Protein AF-A0A2S8UGL3-F1 (afdb_monomer)

Solvent-accessible surface area (backbone atoms only — not comparable to full-atom values): 5051 Å² total; per-residue (Å²): 142,87,78,76,74,71,68,56,57,49,55,48,53,25,50,51,27,47,54,48,17,57,47,18,43,53,47,14,52,52,28,45,76,68,71,34,54,68,60,13,53,53,26,43,52,51,18,49,55,28,44,54,46,21,52,50,26,70,78,38,82,76,50,72,67,52,55,55,46,49,58,54,47,51,53,50,45,52,52,48,46,57,52,48,58,49,50,55,52,55,55,60,77,75,109

Mean predicted aligned error: 5.89 Å

Radius of gyration: 16.23 Å; Cα contacts (8 Å, |Δi|>4): 81; chains: 1; bounding box: 36×16×57 Å

Nearest PDB structures (foldseek):
  6ei6-assembly2_B  TM=9.147E-01  e=3.993E+00  Drosophila melanogaster
  2hr5-assembly1_A  TM=5.777E-01  e=6.665E+00  Pyrococcus furiosus
  7tcd-assembly1_A  TM=3.861E-01  e=7.905E+00  synthetic construct

Structure (mmCIF, N/CA/C/O backbone):
data_AF-A0A2S8UGL3-F1
#
_entry.id   AF-A0A2S8UGL3-F1
#
loop_
_atom_site.group_PDB
_atom_site.id
_atom_site.type_symbol
_atom_site.label_atom_id
_atom_site.label_alt_id
_atom_site.label_comp_id
_atom_site.label_asym_id
_atom_site.label_entity_id
_atom_site.label_seq_id
_atom_site.pdbx_PDB_ins_code
_atom_site.Cartn_x
_atom_site.Cartn_y
_atom_site.Cartn_z
_atom_site.occupancy
_atom_site.B_iso_or_equiv
_atom_site.auth_seq_id
_atom_site.auth_comp_id
_atom_site.auth_asym_id
_atom_site.auth_atom_id
_atom_site.pdbx_PDB_model_num
ATOM 1 N N . MET A 1 1 ? -7.242 6.421 38.331 1.00 44.19 1 MET A N 1
ATOM 2 C CA . MET A 1 1 ? -6.132 6.666 37.386 1.00 44.19 1 MET A CA 1
ATOM 3 C C . MET A 1 1 ? -6.020 5.461 36.468 1.00 44.19 1 MET A C 1
ATOM 5 O O . MET A 1 1 ? -5.361 4.497 36.822 1.00 44.19 1 MET A O 1
ATOM 9 N N . THR A 1 2 ? -6.706 5.494 35.330 1.00 46.78 2 THR A N 1
ATOM 10 C CA . THR A 1 2 ? -6.677 4.430 34.313 1.00 46.78 2 THR A CA 1
ATOM 11 C C . THR A 1 2 ? -7.009 5.093 32.980 1.00 46.78 2 THR A C 1
ATOM 13 O O . THR A 1 2 ? -8.148 5.068 32.541 1.00 46.78 2 THR A O 1
ATOM 16 N N . SER A 1 3 ? -6.046 5.813 32.400 1.00 48.25 3 SER A N 1
ATOM 17 C CA . SER A 1 3 ? -6.267 6.522 31.126 1.00 48.25 3 SER A CA 1
ATOM 18 C C . SER A 1 3 ? -5.019 6.639 30.245 1.00 48.25 3 SER A C 1
ATOM 20 O O . SER A 1 3 ? -5.025 7.427 29.316 1.00 48.25 3 SER A O 1
ATOM 22 N N . ILE A 1 4 ? -3.949 5.880 30.517 1.00 51.47 4 ILE A N 1
ATOM 23 C CA . ILE A 1 4 ? -2.695 5.961 29.734 1.00 51.47 4 ILE A CA 1
ATOM 24 C C . ILE A 1 4 ? -2.547 4.767 28.768 1.00 51.47 4 ILE A C 1
ATOM 26 O O . ILE A 1 4 ? -1.837 4.850 27.777 1.00 51.47 4 ILE A O 1
ATOM 30 N N . ALA A 1 5 ? -3.248 3.651 28.999 1.00 48.62 5 ALA A N 1
ATOM 31 C CA . ALA A 1 5 ? -3.075 2.441 28.186 1.00 48.62 5 ALA A CA 1
ATOM 32 C C . ALA A 1 5 ? -3.965 2.374 26.927 1.00 48.62 5 ALA A C 1
ATOM 34 O O . ALA A 1 5 ? -3.674 1.585 26.037 1.00 48.62 5 ALA A O 1
ATOM 35 N N . VAL A 1 6 ? -5.037 3.172 26.838 1.00 49.16 6 VAL A N 1
ATOM 36 C CA . VAL A 1 6 ? -6.043 3.073 25.753 1.00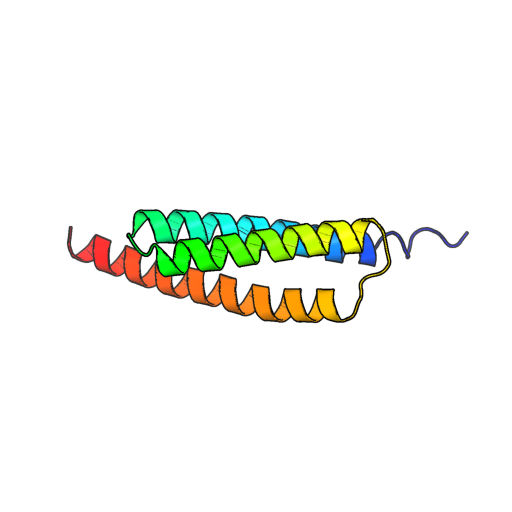 49.16 6 VAL A CA 1
ATOM 37 C C . VAL A 1 6 ? -5.817 4.105 24.636 1.00 49.16 6 VAL A C 1
ATOM 39 O O . VAL A 1 6 ? -6.217 3.862 23.505 1.00 49.16 6 VAL A O 1
ATOM 42 N N . GLU A 1 7 ? -5.041 5.169 24.882 1.00 50.38 7 GLU A N 1
ATOM 43 C CA . GLU A 1 7 ? -4.467 6.016 23.810 1.00 50.38 7 GLU A CA 1
ATOM 44 C C . GLU A 1 7 ? -3.489 5.240 22.892 1.00 50.38 7 GLU A C 1
ATOM 46 O O . GLU A 1 7 ? -3.109 5.730 21.833 1.00 50.38 7 GLU A O 1
ATOM 51 N N . SER A 1 8 ? -3.091 4.021 23.280 1.00 61.88 8 SER A N 1
ATOM 52 C CA . SER A 1 8 ? -1.924 3.290 22.763 1.00 61.88 8 SER A CA 1
ATOM 53 C C . SER A 1 8 ? -2.167 2.465 21.488 1.00 61.88 8 SER A C 1
ATOM 55 O O . SER A 1 8 ? -1.294 2.393 20.628 1.00 61.88 8 SER A O 1
ATOM 57 N N . SER A 1 9 ? -3.335 1.834 21.326 1.00 63.28 9 SER A N 1
ATOM 58 C CA . SER A 1 9 ? -3.579 0.890 20.218 1.00 63.28 9 SER A CA 1
ATOM 59 C C . SER A 1 9 ? -4.316 1.508 19.030 1.00 63.28 9 SER A C 1
ATOM 61 O O . SER A 1 9 ? -3.995 1.186 17.889 1.00 63.28 9 SER A O 1
ATOM 63 N N . LEU A 1 10 ? -5.272 2.410 19.277 1.00 68.25 10 LEU A N 1
ATOM 64 C CA . LEU A 1 10 ? -6.022 3.110 18.223 1.00 68.25 10 LEU A CA 1
ATOM 65 C C . LEU A 1 10 ? -5.104 4.001 17.393 1.00 68.25 10 LEU A C 1
ATOM 67 O O . LEU A 1 10 ? -5.077 3.910 16.167 1.00 68.25 10 LEU A O 1
ATOM 71 N N . THR A 1 11 ? -4.294 4.800 18.091 1.00 78.00 11 THR A N 1
ATOM 72 C CA . THR A 1 11 ? -3.288 5.677 17.492 1.00 78.00 11 THR A CA 1
ATOM 73 C C . THR A 1 11 ? -2.305 4.870 16.650 1.00 78.00 11 THR A C 1
ATOM 75 O O . THR A 1 11 ? -2.044 5.230 15.509 1.00 78.00 11 THR A O 1
ATOM 78 N N . PHE A 1 12 ? -1.858 3.714 17.150 1.00 87.44 12 PHE A N 1
ATOM 79 C CA . PHE A 1 12 ? -0.938 2.844 16.422 1.00 87.44 12 PHE A CA 1
ATOM 80 C C . PHE A 1 12 ? -1.540 2.276 15.128 1.00 87.44 12 PHE A C 1
ATOM 82 O O . PHE A 1 12 ? -0.880 2.284 14.090 1.00 87.44 12 PHE A O 1
ATOM 89 N N . VAL A 1 13 ? -2.784 1.784 15.155 1.00 91.44 13 VAL A N 1
ATOM 90 C CA . VAL A 1 13 ? -3.433 1.238 13.947 1.00 91.44 13 VAL A CA 1
ATOM 91 C C . VAL A 1 13 ? -3.683 2.345 12.923 1.00 91.44 13 VAL A C 1
ATOM 93 O O . VAL A 1 13 ? -3.3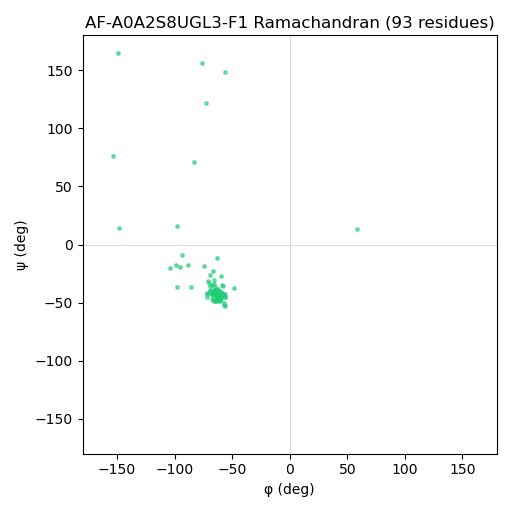93 2.153 11.743 1.00 91.44 13 VAL A O 1
ATOM 96 N N . TYR A 1 14 ? -4.154 3.513 13.369 1.00 93.81 14 TYR A N 1
ATOM 97 C CA . TY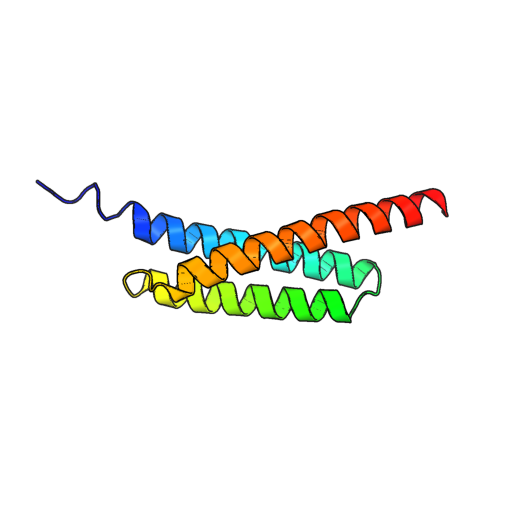R A 1 14 ? -4.305 4.697 12.522 1.00 93.81 14 TYR A CA 1
ATOM 98 C C . TYR A 1 14 ? -2.982 5.088 11.846 1.00 93.81 14 TYR A C 1
ATOM 100 O O . TYR A 1 14 ? -2.928 5.203 10.621 1.00 93.81 14 TYR A O 1
ATOM 108 N N . GLU A 1 15 ? -1.909 5.247 12.623 1.00 94.69 15 GLU A N 1
ATOM 109 C CA . GLU A 1 15 ? -0.585 5.610 12.106 1.00 94.69 15 GLU A CA 1
ATOM 110 C C . GLU A 1 15 ? -0.068 4.557 11.125 1.00 94.69 15 GLU A C 1
ATOM 112 O O . GLU A 1 15 ? 0.377 4.897 10.032 1.00 94.69 15 GLU A O 1
ATOM 117 N N . THR A 1 16 ? -0.232 3.272 11.450 1.00 95.81 16 THR A N 1
ATOM 118 C CA . THR A 1 16 ? 0.202 2.172 10.578 1.00 95.81 16 THR A CA 1
ATOM 119 C C . THR A 1 16 ? -0.530 2.190 9.233 1.00 95.81 16 THR A C 1
ATOM 121 O O . THR A 1 16 ? 0.093 1.974 8.192 1.00 95.81 16 THR A O 1
ATOM 124 N N . LEU A 1 17 ? -1.840 2.460 9.222 1.00 97.19 17 LEU A N 1
ATOM 125 C CA . LEU A 1 17 ? -2.619 2.582 7.986 1.00 97.19 17 LEU A CA 1
ATOM 126 C C . LEU A 1 17 ? -2.133 3.765 7.130 1.00 97.19 17 LEU A C 1
ATOM 128 O O . LEU A 1 17 ? -1.958 3.613 5.920 1.00 97.19 17 LEU A O 1
ATOM 132 N N . ILE A 1 18 ? -1.861 4.920 7.747 1.00 97.94 18 ILE A N 1
ATOM 133 C CA . ILE A 1 18 ? -1.357 6.118 7.054 1.00 97.94 18 ILE A CA 1
ATOM 134 C C . ILE A 1 18 ? 0.056 5.911 6.498 1.00 97.94 18 ILE A C 1
ATOM 136 O O . ILE A 1 18 ? 0.341 6.294 5.356 1.00 97.94 18 ILE A O 1
ATOM 140 N N . ASP A 1 19 ? 0.937 5.278 7.266 1.00 98.12 19 ASP A N 1
ATOM 141 C CA . ASP A 1 19 ? 2.298 4.964 6.836 1.00 98.12 19 ASP A CA 1
ATOM 142 C C . ASP A 1 19 ? 2.293 3.986 5.662 1.00 98.12 19 ASP A C 1
ATOM 144 O O . ASP A 1 19 ? 3.027 4.160 4.681 1.00 98.12 19 ASP A O 1
ATOM 148 N N . LEU A 1 20 ? 1.425 2.975 5.726 1.00 98.31 20 LEU A N 1
ATOM 149 C CA . LEU A 1 20 ? 1.264 2.010 4.651 1.00 98.31 20 LEU A CA 1
ATOM 150 C C . LEU A 1 20 ? 0.678 2.660 3.393 1.00 98.31 20 LEU A C 1
ATOM 152 O O . LEU A 1 20 ? 1.185 2.395 2.303 1.00 98.31 20 LEU A O 1
ATOM 156 N N . ALA A 1 21 ? -0.302 3.559 3.530 1.00 98.62 21 ALA A N 1
ATOM 157 C CA . ALA A 1 21 ? -0.843 4.335 2.412 1.00 98.62 21 ALA A CA 1
ATOM 158 C C . ALA A 1 21 ? 0.242 5.194 1.747 1.00 98.62 21 ALA A C 1
ATOM 160 O O . ALA A 1 21 ? 0.389 5.206 0.528 1.00 98.62 21 ALA A O 1
ATOM 161 N N . SER A 1 22 ? 1.070 5.856 2.555 1.00 98.56 22 SER A N 1
ATOM 162 C CA . SER A 1 22 ? 2.190 6.669 2.070 1.00 98.56 22 SER A CA 1
ATOM 163 C C . SER A 1 22 ? 3.273 5.825 1.388 1.00 98.56 22 SER A C 1
ATOM 165 O O . SER A 1 22 ? 3.970 6.287 0.484 1.00 98.56 22 SER A O 1
ATOM 167 N N . ASN A 1 23 ? 3.458 4.571 1.807 1.00 98.31 23 ASN A N 1
ATOM 168 C CA . ASN A 1 23 ? 4.322 3.630 1.099 1.00 98.31 23 ASN A CA 1
ATOM 169 C C . ASN A 1 23 ? 3.694 3.183 -0.230 1.00 98.31 23 ASN A C 1
ATOM 171 O O . ASN A 1 23 ? 4.373 3.220 -1.253 1.00 98.31 23 ASN A O 1
ATOM 175 N N . ALA A 1 24 ? 2.404 2.845 -0.237 1.00 98.62 24 ALA A N 1
ATOM 176 C CA . ALA A 1 24 ? 1.675 2.483 -1.449 1.00 98.62 24 ALA A CA 1
ATOM 177 C C . ALA A 1 24 ? 1.747 3.593 -2.514 1.00 98.62 24 ALA A C 1
ATOM 179 O O . ALA A 1 24 ? 2.121 3.300 -3.645 1.00 98.62 24 ALA A O 1
ATOM 180 N N . ASP A 1 25 ? 1.541 4.862 -2.144 1.00 98.62 25 ASP A N 1
ATOM 181 C CA . ASP A 1 25 ? 1.726 6.017 -3.038 1.00 98.62 25 ASP A CA 1
ATOM 182 C C . ASP A 1 25 ? 3.138 6.089 -3.635 1.00 98.62 25 ASP A C 1
ATOM 184 O O . ASP A 1 25 ? 3.311 6.316 -4.833 1.00 98.62 25 ASP A O 1
ATOM 188 N N . ARG A 1 26 ? 4.174 5.884 -2.809 1.00 98.31 26 ARG A N 1
ATOM 189 C CA . ARG A 1 26 ? 5.564 5.885 -3.288 1.00 98.31 26 ARG A CA 1
ATOM 190 C C . ARG A 1 26 ? 5.793 4.778 -4.309 1.00 98.31 26 ARG A C 1
ATOM 192 O O . ARG A 1 26 ? 6.403 5.030 -5.345 1.00 98.31 26 ARG A O 1
ATOM 199 N N . GLN A 1 27 ? 5.285 3.574 -4.049 1.00 98.31 27 GLN A N 1
ATOM 200 C CA . GLN A 1 27 ? 5.378 2.478 -5.013 1.00 98.31 27 GLN A CA 1
ATOM 201 C C . GLN A 1 27 ? 4.533 2.750 -6.266 1.00 98.31 27 GLN A C 1
ATOM 203 O O . GLN A 1 27 ? 4.953 2.399 -7.365 1.00 98.31 27 GLN A O 1
ATOM 208 N N . ALA A 1 28 ? 3.382 3.415 -6.137 1.00 98.38 28 ALA A N 1
ATOM 209 C CA . ALA A 1 28 ? 2.548 3.802 -7.269 1.00 98.38 28 ALA A CA 1
ATOM 210 C C . ALA A 1 28 ? 3.267 4.800 -8.188 1.00 98.38 28 ALA A C 1
ATOM 212 O O . ALA A 1 28 ? 3.237 4.652 -9.411 1.00 98.38 28 ALA A O 1
ATOM 213 N N . ALA A 1 29 ? 3.956 5.783 -7.603 1.00 97.88 29 ALA A N 1
ATOM 214 C CA . ALA A 1 29 ? 4.775 6.742 -8.334 1.00 97.88 29 ALA A CA 1
ATOM 215 C C . ALA A 1 29 ? 5.961 6.061 -9.035 1.00 97.88 29 ALA A C 1
ATOM 217 O O . ALA A 1 29 ? 6.206 6.328 -10.209 1.00 97.88 29 ALA A O 1
ATOM 218 N N . ARG A 1 30 ? 6.655 5.137 -8.355 1.00 97.44 30 ARG A N 1
ATOM 219 C CA . ARG A 1 30 ? 7.726 4.325 -8.962 1.00 97.44 30 ARG A CA 1
ATOM 220 C C . ARG A 1 30 ? 7.214 3.476 -10.123 1.00 97.44 30 ARG A C 1
ATOM 222 O O . ARG A 1 30 ? 7.817 3.467 -11.187 1.00 97.44 30 ARG A O 1
ATOM 229 N N . ALA A 1 31 ? 6.070 2.815 -9.958 1.00 97.69 31 ALA A N 1
ATOM 230 C CA . ALA A 1 31 ? 5.447 2.038 -11.027 1.00 97.69 31 ALA A CA 1
ATOM 231 C C . ALA A 1 31 ? 5.116 2.904 -12.252 1.00 97.69 31 ALA A C 1
ATOM 233 O O . ALA A 1 31 ? 5.364 2.479 -13.375 1.00 97.69 31 ALA A O 1
ATOM 234 N N . ALA A 1 32 ? 4.624 4.130 -12.044 1.00 96.81 32 ALA A N 1
ATOM 235 C CA . ALA A 1 32 ? 4.374 5.071 -13.134 1.00 96.81 32 ALA A CA 1
ATOM 236 C C . ALA A 1 32 ? 5.662 5.500 -13.857 1.00 96.81 32 ALA A C 1
ATOM 238 O O . ALA A 1 32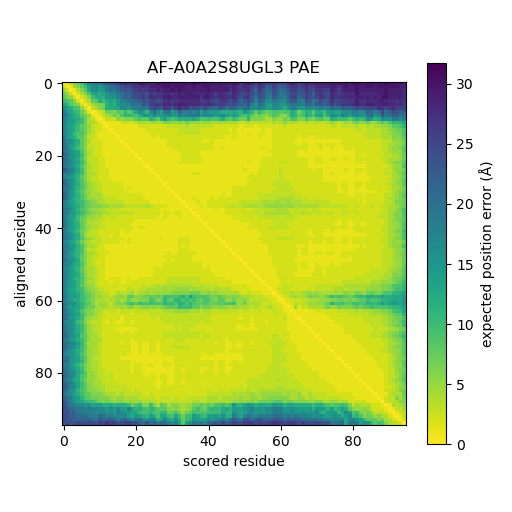 ? 5.644 5.648 -15.072 1.00 96.81 32 ALA A O 1
ATOM 239 N N . GLN A 1 33 ? 6.779 5.666 -13.138 1.00 96.06 33 GLN A N 1
ATOM 240 C CA . GLN A 1 33 ? 8.084 5.982 -13.742 1.00 96.06 33 GLN A CA 1
ATOM 241 C C . GLN A 1 33 ? 8.637 4.843 -14.609 1.00 96.06 33 GLN A C 1
ATOM 243 O O . GLN A 1 33 ? 9.447 5.096 -15.493 1.00 96.06 33 GLN A O 1
ATOM 248 N N . LEU A 1 34 ? 8.191 3.610 -14.364 1.00 95.12 34 LEU A N 1
ATOM 249 C CA . LEU A 1 34 ? 8.523 2.420 -15.153 1.00 95.12 34 LEU A CA 1
ATOM 250 C C . LEU A 1 34 ? 7.435 2.071 -16.184 1.00 95.12 34 LEU A C 1
ATOM 252 O O . LEU A 1 34 ? 7.372 0.931 -16.642 1.00 95.12 34 LEU A O 1
ATOM 256 N N . ASP A 1 35 ? 6.530 3.007 -16.485 1.00 95.81 35 ASP A N 1
ATOM 257 C CA . ASP A 1 35 ? 5.389 2.838 -17.395 1.00 95.81 35 ASP A CA 1
ATOM 258 C C . ASP A 1 35 ? 4.404 1.705 -17.020 1.00 95.81 35 ASP A C 1
ATOM 260 O O . ASP A 1 35 ? 3.491 1.362 -17.779 1.00 95.81 35 ASP A O 1
ATOM 264 N N . ASP A 1 36 ? 4.488 1.160 -15.802 1.00 96.06 36 ASP A N 1
ATOM 265 C CA . ASP A 1 36 ? 3.549 0.167 -15.280 1.00 96.06 36 ASP A CA 1
ATOM 266 C C . ASP A 1 36 ? 2.301 0.847 -14.700 1.00 96.06 36 ASP A C 1
ATOM 268 O O . ASP A 1 36 ? 2.049 0.896 -13.489 1.00 96.06 36 ASP A O 1
ATOM 272 N N . THR A 1 37 ? 1.491 1.384 -15.612 1.00 95.62 37 THR A N 1
ATOM 273 C CA . THR A 1 37 ? 0.260 2.120 -15.286 1.00 95.62 37 THR A CA 1
ATOM 274 C C . THR A 1 37 ? -0.720 1.262 -14.482 1.00 95.62 37 THR A C 1
ATOM 276 O O . THR A 1 37 ? -1.387 1.758 -13.574 1.00 95.62 37 THR A O 1
ATOM 279 N N . ARG A 1 38 ? -0.793 -0.045 -14.771 1.00 96.94 38 ARG A N 1
ATOM 280 C CA . ARG A 1 38 ? -1.707 -0.959 -14.076 1.00 96.94 38 ARG A CA 1
ATOM 281 C C . ARG A 1 38 ? -1.314 -1.121 -12.611 1.00 96.94 38 ARG A C 1
ATOM 283 O O . ARG A 1 38 ? -2.184 -1.019 -11.747 1.00 96.94 38 ARG A O 1
ATOM 290 N N . ALA A 1 39 ? -0.036 -1.369 -12.329 1.00 96.56 39 ALA A N 1
ATOM 291 C CA . ALA A 1 39 ? 0.434 -1.462 -10.953 1.00 96.56 39 ALA A CA 1
ATOM 292 C C . ALA A 1 39 ? 0.318 -0.118 -10.229 1.00 96.56 39 ALA A C 1
ATOM 294 O O . ALA A 1 39 ? -0.100 -0.094 -9.074 1.00 96.56 39 ALA A O 1
ATOM 295 N N . SER A 1 40 ? 0.611 0.991 -10.916 1.00 98.12 40 SER A N 1
ATOM 296 C CA . SER A 1 40 ? 0.453 2.336 -10.361 1.00 98.12 40 SER A CA 1
ATOM 297 C C . SER A 1 40 ? -0.984 2.599 -9.900 1.00 98.12 40 SER A C 1
ATOM 299 O O . SER A 1 40 ? -1.207 2.923 -8.736 1.00 98.12 40 SER A O 1
ATOM 301 N N . SER A 1 41 ? -1.978 2.368 -10.766 1.00 98.12 41 SER A N 1
ATOM 302 C CA . SER A 1 41 ? -3.389 2.559 -10.406 1.00 98.12 41 SER A CA 1
ATOM 303 C C . SER A 1 41 ? -3.838 1.640 -9.268 1.00 98.12 41 SER A C 1
ATOM 305 O O . SER A 1 41 ? -4.538 2.093 -8.369 1.00 98.12 41 SER A O 1
ATOM 307 N N . ALA A 1 42 ? -3.422 0.369 -9.267 1.00 98.06 42 ALA A N 1
ATOM 308 C CA . ALA A 1 42 ? -3.777 -0.565 -8.197 1.00 98.06 42 ALA A CA 1
ATOM 309 C C . ALA A 1 42 ? -3.221 -0.125 -6.830 1.00 98.06 42 ALA A C 1
ATOM 311 O O . ALA A 1 42 ? -3.928 -0.179 -5.828 1.00 98.06 42 ALA A O 1
ATOM 312 N N . LEU A 1 43 ? -1.974 0.354 -6.793 1.00 98.50 43 LEU A N 1
ATOM 313 C CA . LEU A 1 43 ? -1.341 0.850 -5.569 1.00 98.50 43 LEU A CA 1
ATOM 314 C C . LEU A 1 43 ? -1.963 2.165 -5.085 1.00 98.50 43 LEU A C 1
ATOM 316 O O . LEU A 1 43 ? -2.110 2.345 -3.880 1.00 98.50 43 LEU A O 1
ATOM 320 N N . PHE A 1 44 ? -2.379 3.047 -5.998 1.00 97.94 44 PHE A N 1
ATOM 321 C CA . PHE A 1 44 ? -3.134 4.252 -5.642 1.00 97.94 44 PHE A CA 1
ATOM 322 C C . PHE A 1 44 ? -4.487 3.924 -5.005 1.00 97.94 44 PHE A C 1
ATOM 324 O O . PHE A 1 44 ? -4.840 4.524 -3.994 1.00 97.94 44 PHE A O 1
ATOM 331 N N . VAL A 1 45 ? -5.225 2.958 -5.563 1.00 98.38 45 VAL A N 1
ATOM 332 C CA . VAL A 1 45 ? -6.500 2.503 -4.983 1.00 98.38 45 VAL A CA 1
ATOM 333 C C . VAL A 1 45 ? -6.276 1.928 -3.586 1.00 98.38 45 VAL A C 1
ATOM 335 O O . VAL A 1 45 ? -6.960 2.329 -2.651 1.00 98.38 45 VAL A O 1
ATOM 338 N N . LEU A 1 46 ? -5.263 1.073 -3.411 1.00 98.50 46 LEU A N 1
ATOM 339 C CA . LEU A 1 46 ? -4.904 0.545 -2.094 1.00 98.50 46 LEU A CA 1
ATOM 340 C C . LEU A 1 46 ? -4.564 1.667 -1.099 1.00 98.50 46 LEU A C 1
ATOM 342 O O . LEU A 1 46 ? -4.980 1.621 0.057 1.00 98.50 46 LEU A O 1
ATOM 346 N N . ALA A 1 47 ? -3.812 2.682 -1.528 1.00 98.50 47 ALA A N 1
ATOM 347 C CA . ALA A 1 47 ? -3.469 3.816 -0.678 1.00 98.50 47 ALA A CA 1
ATOM 348 C C . ALA A 1 47 ? -4.710 4.610 -0.237 1.00 98.50 47 ALA A C 1
ATOM 350 O O . ALA A 1 47 ? -4.774 5.065 0.906 1.00 98.50 47 ALA A O 1
ATOM 351 N N . ASP A 1 48 ? -5.696 4.772 -1.120 1.00 98.44 48 ASP A N 1
ATOM 352 C CA . ASP A 1 48 ? -6.970 5.415 -0.794 1.00 98.44 48 ASP A CA 1
ATOM 353 C C . ASP A 1 48 ? -7.793 4.578 0.198 1.00 98.44 48 ASP A C 1
ATOM 355 O O . ASP A 1 48 ? -8.207 5.088 1.239 1.00 98.44 48 ASP A O 1
ATOM 359 N N . GLU A 1 49 ? -7.924 3.268 -0.038 1.00 98.25 49 GLU A N 1
ATOM 360 C CA . GLU A 1 49 ? -8.604 2.341 0.879 1.00 98.25 49 GLU A CA 1
ATOM 361 C C . GLU A 1 49 ? -7.996 2.381 2.291 1.00 98.25 49 GLU A C 1
ATOM 363 O O . GLU A 1 49 ? -8.718 2.439 3.292 1.00 98.25 49 GLU A O 1
ATOM 368 N N . LEU A 1 50 ? -6.664 2.428 2.385 1.00 98.44 50 LEU A N 1
ATOM 369 C CA . LEU A 1 50 ? -5.938 2.548 3.650 1.00 98.44 50 LEU A CA 1
ATOM 370 C C . LEU A 1 50 ? -6.229 3.873 4.370 1.00 98.44 50 LEU A C 1
ATOM 372 O O . LEU A 1 50 ? -6.410 3.874 5.587 1.00 98.44 50 LEU A O 1
ATOM 376 N N . ARG A 1 51 ? -6.325 4.998 3.649 1.00 98.06 51 ARG A N 1
ATOM 377 C CA . ARG A 1 51 ? -6.674 6.313 4.227 1.00 98.06 51 ARG A CA 1
ATOM 378 C C . ARG A 1 51 ? -8.119 6.381 4.695 1.00 98.06 51 ARG A C 1
ATOM 380 O O . ARG A 1 51 ? -8.395 6.949 5.756 1.00 98.06 51 ARG A O 1
ATOM 387 N N . VAL A 1 52 ? -9.035 5.799 3.923 1.00 97.25 52 VAL A N 1
ATOM 388 C CA . VAL A 1 52 ? -10.444 5.684 4.305 1.00 97.25 52 VAL A CA 1
ATOM 389 C C . VAL A 1 52 ? -10.547 4.877 5.595 1.00 97.25 52 VAL A C 1
ATOM 391 O O . VAL A 1 52 ? -11.143 5.347 6.563 1.00 97.25 52 VAL A O 1
ATOM 394 N N . MET A 1 53 ? -9.885 3.720 5.667 1.00 96.62 53 MET A N 1
ATOM 395 C CA . MET A 1 53 ? -9.871 2.909 6.883 1.00 96.62 53 MET A CA 1
ATOM 396 C C . MET A 1 53 ? -9.185 3.620 8.057 1.00 96.62 53 MET A C 1
ATOM 398 O O . MET A 1 53 ? -9.670 3.539 9.181 1.00 96.62 53 MET A O 1
ATOM 402 N N . ALA A 1 54 ? -8.103 4.367 7.819 1.00 94.88 54 ALA A N 1
ATOM 403 C CA . ALA A 1 54 ? -7.456 5.161 8.863 1.00 94.88 54 ALA A CA 1
ATOM 404 C C . ALA A 1 54 ? -8.431 6.185 9.458 1.00 94.88 54 ALA A C 1
ATOM 4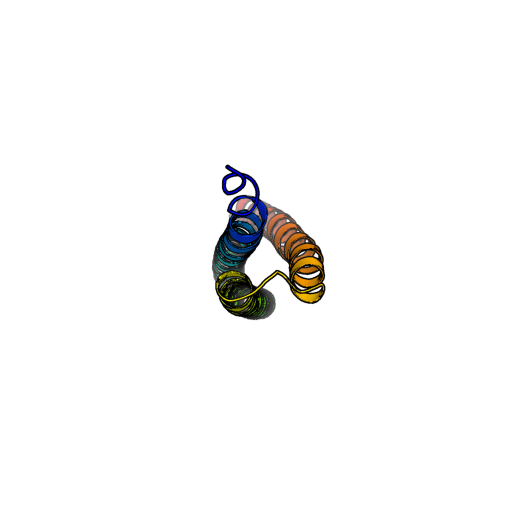06 O O . ALA A 1 54 ? -8.512 6.331 10.673 1.00 94.88 54 ALA A O 1
ATOM 407 N N . THR A 1 55 ? -9.221 6.851 8.614 1.00 93.69 55 THR A N 1
ATOM 408 C CA . THR A 1 55 ? -10.257 7.789 9.070 1.00 93.69 55 THR A CA 1
ATOM 409 C C . THR A 1 55 ? -11.297 7.085 9.939 1.00 93.69 55 THR A C 1
ATOM 411 O O . THR A 1 55 ? -11.623 7.579 11.014 1.00 93.69 55 THR A O 1
ATOM 414 N N . VAL A 1 56 ? -11.737 5.888 9.537 1.00 92.69 56 VAL A N 1
ATOM 415 C CA . VAL A 1 56 ? -12.666 5.065 10.328 1.00 92.69 56 VAL A CA 1
ATOM 416 C C . VAL A 1 56 ? -12.076 4.710 11.698 1.00 92.69 56 VAL A C 1
ATOM 418 O O . VAL A 1 56 ? -12.741 4.898 12.711 1.00 92.69 56 VAL A O 1
ATOM 421 N N . VAL A 1 57 ? -10.818 4.261 11.752 1.00 90.94 57 VAL A N 1
ATOM 422 C CA . VAL A 1 57 ? -10.123 3.891 13.004 1.00 90.94 57 VAL A CA 1
ATOM 423 C C . VAL A 1 57 ? -9.809 5.105 13.889 1.00 90.94 57 VAL A C 1
ATOM 425 O O . VAL A 1 57 ? -9.684 4.992 15.106 1.00 90.94 57 VAL A O 1
ATOM 428 N N . LYS A 1 58 ? -9.672 6.294 13.301 1.00 88.69 58 LYS A N 1
ATOM 429 C CA . LYS A 1 58 ? -9.487 7.534 14.061 1.00 88.69 58 LYS A CA 1
ATOM 430 C C . LYS A 1 58 ? -10.761 7.938 14.807 1.00 88.69 58 LYS A C 1
ATOM 432 O O . LYS A 1 58 ? -10.675 8.547 15.871 1.00 88.69 58 LYS A O 1
ATOM 437 N N . GLU A 1 59 ? -11.922 7.639 14.232 1.00 88.19 59 GLU A N 1
ATOM 438 C CA . GLU A 1 59 ? -13.233 8.023 14.765 1.00 88.19 59 GLU A CA 1
ATOM 439 C C . GLU A 1 59 ? -13.883 6.926 15.624 1.00 88.19 59 GLU A C 1
ATOM 441 O O . GLU A 1 59 ? -14.769 7.227 16.427 1.00 88.19 59 GLU A O 1
ATOM 446 N N . ALA A 1 60 ? -13.447 5.671 15.486 1.00 86.00 60 ALA A N 1
ATOM 447 C CA . ALA A 1 60 ? -14.009 4.515 16.177 1.0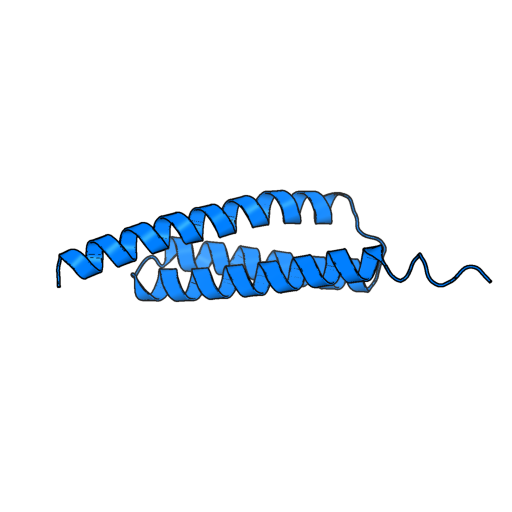0 86.00 60 ALA A CA 1
ATOM 448 C C . ALA A 1 60 ? -12.963 3.420 16.443 1.00 86.00 60 ALA A C 1
ATOM 450 O O . ALA A 1 60 ? -11.899 3.388 15.830 1.00 86.00 60 ALA A O 1
ATOM 451 N N . ASP A 1 61 ? -13.290 2.477 17.332 1.00 83.88 61 ASP A N 1
ATOM 452 C CA . ASP A 1 61 ? -12.440 1.308 17.580 1.00 83.88 61 ASP A CA 1
ATOM 453 C C . ASP A 1 61 ? -12.163 0.515 16.284 1.00 83.88 61 ASP A C 1
ATOM 455 O O . ASP A 1 61 ? -13.022 0.450 15.395 1.00 83.88 61 ASP A O 1
ATOM 459 N N . PRO A 1 62 ? -10.990 -0.135 16.149 1.00 82.50 62 PRO A N 1
ATOM 460 C CA . PRO A 1 62 ? -10.580 -0.756 14.913 1.00 82.50 62 PRO A CA 1
ATOM 461 C C . PRO A 1 62 ? -11.411 -2.014 14.713 1.00 82.50 62 PRO A C 1
ATOM 463 O O . PRO A 1 62 ? -11.415 -2.935 15.535 1.00 82.50 62 PRO A O 1
ATOM 466 N N . VAL A 1 63 ? -12.121 -2.050 13.596 1.00 88.00 63 VAL A N 1
ATOM 467 C CA . VAL A 1 63 ? -12.897 -3.217 13.190 1.00 88.00 63 VAL A CA 1
ATOM 468 C C . VAL A 1 63 ? -11.968 -4.299 12.628 1.00 88.00 63 VAL A C 1
ATOM 470 O O . VAL A 1 63 ? -10.899 -3.968 12.113 1.00 88.00 63 VAL A O 1
ATOM 473 N N . PRO A 1 64 ? -12.362 -5.588 12.645 1.00 92.06 64 PRO A N 1
ATOM 474 C CA . PRO A 1 64 ? -11.576 -6.669 12.041 1.00 92.06 64 PRO A CA 1
ATOM 475 C C . PRO A 1 64 ? -11.100 -6.368 10.610 1.00 92.06 64 PRO A C 1
ATOM 477 O O . PRO A 1 64 ? -9.946 -6.620 10.281 1.00 92.06 64 PRO A O 1
ATOM 480 N N . ALA A 1 65 ? -11.938 -5.696 9.813 1.00 92.12 65 ALA A N 1
ATOM 481 C CA . ALA A 1 65 ? -11.599 -5.281 8.453 1.00 92.12 65 ALA A CA 1
ATOM 482 C C . ALA A 1 65 ? -10.374 -4.347 8.364 1.00 92.12 65 ALA A C 1
ATOM 484 O O . ALA A 1 65 ? -9.695 -4.338 7.342 1.00 92.12 65 ALA A O 1
ATOM 485 N N . ALA A 1 66 ? -10.062 -3.574 9.411 1.00 93.25 66 ALA A N 1
ATOM 486 C CA . ALA A 1 66 ? -8.860 -2.744 9.445 1.00 93.25 66 ALA A CA 1
ATOM 487 C C . ALA A 1 66 ? -7.587 -3.597 9.538 1.00 93.25 66 ALA A C 1
ATOM 489 O O . ALA A 1 66 ? -6.593 -3.297 8.881 1.00 93.25 66 ALA A O 1
ATOM 490 N N . PHE A 1 67 ? -7.628 -4.680 10.318 1.00 93.75 67 PHE A N 1
ATOM 491 C CA . PHE A 1 67 ? -6.515 -5.621 10.432 1.00 93.75 67 PHE A CA 1
ATOM 492 C C . PHE A 1 67 ? -6.363 -6.464 9.163 1.00 93.75 67 PHE A C 1
ATOM 494 O O . PHE A 1 67 ? -5.248 -6.598 8.666 1.00 93.75 67 PHE A O 1
ATOM 501 N N . ASP A 1 68 ? -7.472 -6.929 8.580 1.00 95.44 68 ASP A N 1
ATOM 502 C CA . ASP A 1 68 ? -7.452 -7.647 7.298 1.00 95.44 68 ASP A CA 1
ATOM 503 C C . ASP A 1 68 ? -6.848 -6.779 6.181 1.00 95.44 68 ASP A C 1
ATOM 505 O O . ASP A 1 68 ? -6.018 -7.241 5.393 1.00 95.44 68 ASP A O 1
ATOM 509 N N . LEU A 1 69 ? -7.222 -5.493 6.139 1.00 96.69 69 LEU A N 1
ATOM 510 C CA . LEU A 1 69 ? -6.667 -4.533 5.189 1.00 96.69 69 LEU A CA 1
ATOM 511 C C . LEU A 1 69 ? -5.179 -4.266 5.445 1.00 96.69 69 LEU A C 1
ATOM 513 O O . LEU A 1 69 ? -4.411 -4.167 4.489 1.00 96.69 69 LEU A O 1
ATOM 517 N N . LEU A 1 70 ? -4.749 -4.175 6.706 1.00 95.31 70 LEU A N 1
ATOM 518 C CA . LEU A 1 70 ? -3.331 -4.043 7.045 1.00 95.31 70 LEU A CA 1
ATOM 519 C C . LEU A 1 70 ? -2.526 -5.248 6.560 1.00 95.31 70 LEU A C 1
ATOM 521 O O . LEU A 1 70 ? -1.485 -5.068 5.928 1.00 95.31 70 LEU A O 1
ATOM 525 N N . ASP A 1 71 ? -2.994 -6.465 6.813 1.00 95.75 71 ASP A N 1
ATOM 526 C CA . ASP A 1 71 ? -2.280 -7.677 6.416 1.00 95.75 71 ASP A CA 1
ATOM 527 C C . ASP A 1 71 ? -2.205 -7.802 4.890 1.00 95.75 71 ASP A C 1
ATOM 529 O O . ASP A 1 71 ? -1.115 -7.966 4.327 1.00 95.75 71 ASP A O 1
ATOM 533 N N . ALA A 1 72 ? -3.334 -7.627 4.199 1.00 96.44 72 ALA A N 1
ATOM 534 C CA . ALA A 1 72 ? -3.378 -7.659 2.741 1.00 96.44 72 ALA A CA 1
ATOM 535 C C . ALA A 1 72 ? -2.540 -6.530 2.117 1.00 96.44 72 ALA A C 1
ATOM 537 O O . ALA A 1 72 ? -1.747 -6.770 1.201 1.00 96.44 72 ALA A O 1
ATOM 538 N N . GLY A 1 73 ? -2.674 -5.307 2.630 1.00 96.94 73 GLY A N 1
ATOM 539 C CA . GLY A 1 73 ? -1.964 -4.131 2.140 1.00 96.94 73 GLY A CA 1
ATOM 540 C C . GLY A 1 73 ? -0.453 -4.252 2.316 1.00 96.94 73 GLY A C 1
ATOM 541 O O . GLY A 1 73 ? 0.299 -3.948 1.391 1.00 96.94 73 GLY A O 1
ATOM 542 N N . ARG A 1 74 ? 0.018 -4.773 3.458 1.00 97.69 74 ARG A N 1
ATOM 543 C CA . ARG A 1 74 ? 1.453 -4.996 3.712 1.00 97.69 74 ARG A CA 1
ATOM 544 C C . ARG A 1 74 ? 2.054 -5.956 2.699 1.00 97.69 74 ARG A C 1
ATOM 546 O O . ARG A 1 74 ? 3.117 -5.666 2.153 1.00 97.69 74 ARG A O 1
ATOM 553 N N . VAL A 1 75 ? 1.373 -7.068 2.422 1.00 97.94 75 VAL A N 1
ATOM 554 C CA . VAL A 1 75 ? 1.828 -8.050 1.428 1.00 97.94 75 VAL A CA 1
ATOM 555 C C . VAL A 1 75 ? 1.868 -7.430 0.033 1.00 97.94 75 VAL A C 1
ATOM 557 O O . VAL A 1 75 ? 2.868 -7.582 -0.671 1.00 97.94 75 VAL A O 1
ATOM 560 N N . GLN A 1 76 ? 0.824 -6.698 -0.361 1.00 97.50 76 GLN A N 1
ATOM 561 C CA . GLN A 1 76 ? 0.755 -6.063 -1.678 1.00 97.50 76 GLN A CA 1
ATOM 562 C C . GLN A 1 76 ? 1.853 -5.010 -1.874 1.00 97.50 76 GLN A C 1
ATOM 564 O O . GLN A 1 76 ? 2.579 -5.067 -2.867 1.00 97.50 76 GLN A O 1
ATOM 569 N N . VAL A 1 77 ? 2.032 -4.097 -0.914 1.00 98.00 77 VAL A N 1
ATOM 570 C CA . VAL A 1 77 ? 3.058 -3.044 -0.981 1.00 98.00 77 VAL A CA 1
ATOM 571 C C . VAL A 1 77 ? 4.465 -3.641 -0.982 1.00 98.00 77 VAL A C 1
ATOM 573 O O . VAL A 1 77 ? 5.295 -3.232 -1.791 1.00 98.00 77 VAL A O 1
ATOM 576 N N . ALA A 1 78 ? 4.740 -4.634 -0.130 1.00 97.94 78 ALA A N 1
ATOM 577 C CA . ALA A 1 78 ? 6.048 -5.290 -0.092 1.00 97.94 78 ALA A CA 1
ATOM 578 C C . ALA A 1 78 ? 6.356 -6.033 -1.402 1.00 97.94 78 ALA A C 1
ATOM 580 O O . ALA A 1 78 ? 7.460 -5.926 -1.934 1.00 97.94 78 ALA A O 1
ATOM 581 N N . THR A 1 79 ? 5.370 -6.743 -1.955 1.00 97.38 79 THR A N 1
ATOM 582 C CA . THR A 1 79 ? 5.515 -7.447 -3.238 1.00 97.38 79 THR A CA 1
ATOM 583 C C . THR A 1 79 ? 5.766 -6.464 -4.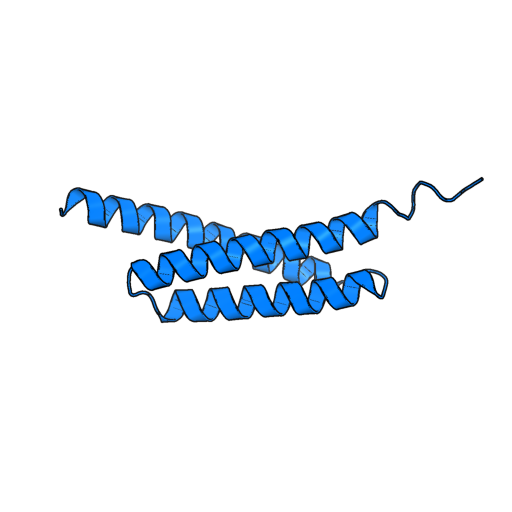378 1.00 97.38 79 THR A C 1
ATOM 585 O O . THR A 1 79 ? 6.643 -6.693 -5.211 1.00 97.38 79 THR A O 1
ATOM 588 N N . ALA A 1 80 ? 5.033 -5.347 -4.404 1.00 97.25 80 ALA A N 1
ATOM 589 C CA . ALA A 1 80 ? 5.244 -4.294 -5.385 1.00 97.25 80 ALA A CA 1
ATOM 590 C C . ALA A 1 80 ? 6.650 -3.697 -5.274 1.00 97.25 80 ALA A C 1
ATOM 592 O O . ALA A 1 80 ? 7.334 -3.612 -6.288 1.00 97.25 80 ALA A O 1
ATOM 593 N N . ALA A 1 81 ? 7.104 -3.362 -4.063 1.00 97.38 81 ALA A N 1
ATOM 594 C CA . ALA A 1 81 ? 8.438 -2.813 -3.836 1.00 97.38 81 ALA A CA 1
ATOM 595 C C . ALA A 1 81 ? 9.535 -3.749 -4.364 1.00 97.38 81 ALA A C 1
ATOM 597 O O . ALA A 1 81 ? 10.351 -3.326 -5.174 1.00 97.38 81 ALA A O 1
ATOM 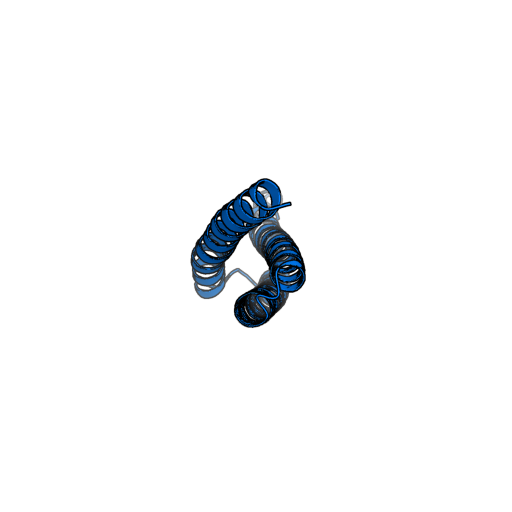598 N N . LEU A 1 82 ? 9.497 -5.037 -4.005 1.00 97.38 82 LEU A N 1
ATOM 599 C CA . LEU A 1 82 ? 10.486 -6.018 -4.470 1.00 97.38 82 LEU A CA 1
ATOM 600 C C . LEU A 1 82 ? 10.501 -6.169 -5.996 1.00 97.38 82 LEU A C 1
ATOM 602 O O . LEU A 1 82 ? 11.566 -6.299 -6.603 1.00 97.38 82 LEU A O 1
ATOM 606 N N . ARG A 1 83 ? 9.323 -6.158 -6.627 1.00 96.81 83 ARG A N 1
ATOM 607 C CA . ARG A 1 83 ? 9.202 -6.258 -8.084 1.00 96.81 83 ARG A CA 1
ATOM 608 C C . ARG A 1 83 ? 9.745 -5.012 -8.785 1.00 96.81 83 ARG A C 1
ATOM 610 O O . ARG A 1 83 ? 10.440 -5.145 -9.787 1.00 96.81 83 ARG A O 1
ATOM 617 N N . LEU A 1 84 ? 9.439 -3.825 -8.263 1.00 96.75 84 LEU A N 1
ATOM 618 C CA . LEU A 1 84 ? 9.929 -2.554 -8.799 1.00 96.75 84 LEU A CA 1
ATOM 619 C C . LEU A 1 84 ? 11.449 -2.436 -8.619 1.00 96.75 84 LEU A C 1
ATOM 621 O O . LEU A 1 84 ? 12.137 -2.105 -9.575 1.00 96.75 84 LEU A O 1
ATOM 625 N N . ASP A 1 85 ? 11.991 -2.833 -7.462 1.00 95.81 85 ASP A N 1
ATOM 626 C CA . ASP A 1 85 ? 13.441 -2.894 -7.217 1.00 95.81 85 ASP A CA 1
ATOM 627 C C . ASP A 1 85 ? 14.161 -3.827 -8.208 1.00 95.81 85 ASP A C 1
ATOM 629 O O . ASP A 1 85 ? 15.326 -3.619 -8.553 1.00 95.81 85 ASP A O 1
ATOM 633 N N . ALA A 1 86 ? 13.515 -4.919 -8.623 1.00 94.38 86 ALA A N 1
ATOM 634 C CA . ALA A 1 86 ? 14.064 -5.817 -9.635 1.00 94.38 86 ALA A CA 1
ATOM 635 C C . ALA A 1 86 ? 14.024 -5.184 -11.035 1.00 94.38 86 ALA A C 1
ATOM 637 O O . ALA A 1 86 ? 15.008 -5.272 -11.766 1.00 94.38 86 ALA A O 1
ATOM 638 N N . ALA A 1 87 ? 12.919 -4.521 -11.387 1.00 92.94 87 ALA A N 1
ATOM 639 C CA . ALA A 1 87 ? 12.758 -3.849 -12.674 1.00 92.94 87 ALA A CA 1
ATOM 640 C C . ALA A 1 87 ? 13.731 -2.670 -12.845 1.00 92.94 87 ALA A C 1
ATOM 642 O O . ALA A 1 87 ? 14.362 -2.552 -13.890 1.00 92.94 87 ALA A O 1
ATOM 643 N N . GLU A 1 88 ? 13.918 -1.848 -11.811 1.00 91.38 88 GLU A N 1
ATOM 644 C CA . GLU A 1 88 ? 14.869 -0.729 -11.831 1.00 91.38 88 GLU A CA 1
ATOM 645 C C . GLU A 1 88 ? 16.315 -1.203 -12.004 1.00 91.38 88 GLU A C 1
ATOM 647 O O . GLU A 1 88 ? 17.078 -0.590 -12.745 1.00 91.38 88 GLU A O 1
ATOM 652 N N . ARG A 1 89 ? 16.694 -2.317 -11.363 1.00 90.25 89 ARG A N 1
ATOM 653 C CA . ARG A 1 89 ? 18.025 -2.913 -11.548 1.00 90.25 89 ARG A CA 1
ATOM 654 C C . ARG A 1 89 ? 18.222 -3.450 -12.963 1.00 90.25 89 ARG A C 1
ATOM 656 O O . ARG A 1 89 ? 19.261 -3.191 -13.550 1.00 90.25 89 ARG A O 1
ATOM 663 N N . GLY A 1 90 ? 17.219 -4.133 -13.519 1.00 85.94 90 GLY A N 1
ATOM 664 C CA . GLY A 1 90 ? 17.268 -4.598 -14.908 1.00 85.94 90 GLY A CA 1
ATOM 665 C C . GLY A 1 90 ? 17.391 -3.446 -15.908 1.00 85.94 90 GLY A C 1
ATOM 666 O O . GLY A 1 90 ? 18.221 -3.504 -16.804 1.00 85.94 90 GLY A O 1
ATOM 667 N N . ALA A 1 91 ? 16.634 -2.364 -15.709 1.00 76.25 91 ALA A N 1
ATOM 668 C CA . ALA A 1 91 ? 16.714 -1.174 -16.555 1.00 76.25 91 ALA A CA 1
ATOM 669 C C . ALA A 1 91 ? 18.069 -0.448 -16.445 1.00 76.25 91 ALA A C 1
ATOM 671 O O . ALA A 1 91 ? 18.542 0.114 -17.428 1.00 76.25 91 ALA A O 1
ATOM 672 N N . ALA A 1 92 ? 18.700 -0.458 -15.267 1.00 73.88 92 ALA A N 1
ATOM 673 C CA . ALA A 1 92 ? 20.019 0.140 -15.063 1.00 73.88 92 ALA A CA 1
ATOM 674 C C . ALA A 1 92 ? 21.151 -0.650 -15.739 1.00 73.88 92 ALA A C 1
ATOM 676 O O . ALA A 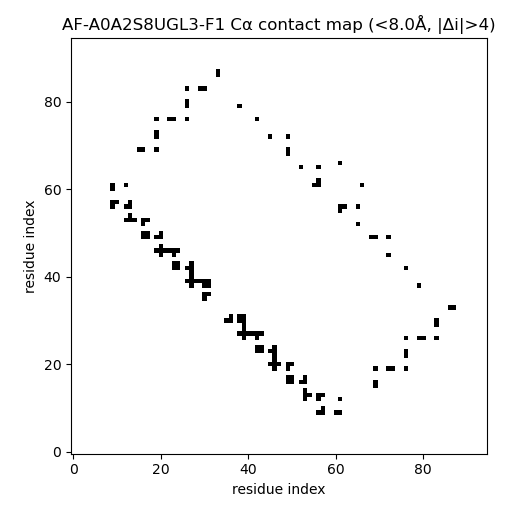1 92 ? 22.124 -0.042 -16.174 1.00 73.88 92 ALA A O 1
ATOM 677 N N . ASP A 1 93 ? 21.026 -1.976 -15.844 1.00 68.88 93 ASP A N 1
ATOM 678 C CA . ASP A 1 93 ? 22.004 -2.823 -16.540 1.00 68.88 93 ASP A CA 1
ATOM 679 C C . ASP A 1 93 ? 21.914 -2.690 -18.078 1.00 68.88 93 ASP A C 1
ATOM 681 O O . ASP A 1 93 ? 22.853 -3.055 -18.788 1.00 68.88 93 ASP A O 1
ATOM 685 N N . GLU A 1 94 ? 20.797 -2.171 -18.602 1.00 63.34 94 GLU A N 1
ATOM 686 C CA . GLU A 1 94 ? 20.547 -1.970 -20.038 1.00 63.34 94 GLU A CA 1
ATOM 687 C C . GLU A 1 94 ? 20.915 -0.560 -20.555 1.00 63.34 94 GLU A C 1
ATOM 689 O O . GLU A 1 94 ? 20.910 -0.345 -21.771 1.00 63.34 94 GLU A O 1
ATOM 694 N N . ALA A 1 95 ? 21.234 0.387 -19.662 1.00 57.41 95 ALA A N 1
ATOM 695 C CA . ALA A 1 95 ? 21.528 1.796 -19.967 1.00 57.41 95 ALA A CA 1
ATOM 696 C C . ALA A 1 95 ? 23.034 2.096 -20.092 1.00 57.41 95 ALA A C 1
ATOM 698 O O . ALA A 1 95 ? 23.393 2.902 -20.984 1.00 57.41 95 ALA A O 1
#

pLDDT: mean 89.34, std 14.62, range [44.19, 98.62]

Foldseek 3Di:
DPDDPVVPVLVVLLVLLQVLLVLLQVLLVLCVVVVNPVSNVVSNVLSVVSNVQSVVSVVDPRDPVSVVSSVVSVVSSVVSVVVSVVVVVVVVVVD

Secondary structure (DSSP, 8-state):
---SSSHHHHHHHHHHHHHHHHHHHHHHHHHHHTT-HHHHHHHHHHHHHHHHHHHHHHHSPPPHHHHHHHHHHHHHHHHHHHHHHHHHHHHHHT-

Sequence (95 aa):
MTSIAVESSLTFVYETLIDLASNADRQAARAAQLDDTRASSALFVLADELRVMATVVKEADPVPAAFDLLDAGRVQVATAALRLDAAERGAADEA